Protein AF-A0A7R8X3J8-F1 (afdb_monomer_lite)

Secondary structure (DSSP, 8-state):
-HHHHH-S-GGG-HHHHHHHHHHHHTT--HHHHHHHHHHHHSTTS---EEEEEEEE-GGG-EEEEEEEES-HHHHHHHHHHHHHHTT-EE--TTSSGGG---EEEEEE-GGG--S-HHHHHHHHGGGT--EEEEETTEEEEEEEGGGHHHHHHHHHHTT--B--

InterPro domains:
  IPR002876 Transcriptional regulator TACO1-like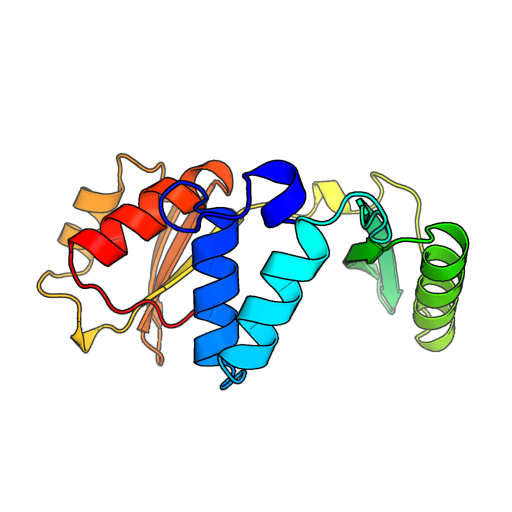 [PTHR12532] (1-162)
  IPR017856 Integrase-like, N-terminal [G3DSA:1.10.10.200] (1-45)
  IPR026564 Transcriptional regulator TACO1-like, domain 3 [G3DSA:3.30.70.980] (50-99)
  IPR026564 Transcriptional regulator TACO1-like, domain 3 [G3DSA:3.30.70.980] (100-162)
  IPR029072 YebC-like [SSF75625] (1-162)
  IPR048300 TACO1/YebC-like, second and third domains [PF01709] (48-161)
  IPR049083 TACO1/YebC-like, N-terminal domain [PF20772] (1-42)

Radius of gyration: 18.7 Å; chains: 1; bounding box: 45×36×45 Å

Sequence (164 aa):
MAVKEGGPNPETNSRLRAVIQNAKAANMPKDNIERAIKKASEKDTAEYKEVLFEGYAPHGIAVLVETATDNNNRTVANVRAAFNKCNGTLGTSGSVVFMFDHTCNFRIDASSVKMDLEELELELIDFDVEEVFDDEDGIIIYAPFEQFGAIQKFLEEKEMEILS

pLDDT: mean 92.25, std 4.87, range [71.44, 98.25]

Organism: NCBI:txid163714

Structure (mmCIF, N/CA/C/O backbone):
data_AF-A0A7R8X3J8-F1
#
_entry.id   AF-A0A7R8X3J8-F1
#
loop_
_atom_site.group_PDB
_atom_site.id
_atom_site.type_symbol
_atom_site.label_atom_id
_atom_site.label_alt_id
_atom_site.label_comp_id
_atom_site.label_asym_id
_atom_site.label_entity_id
_atom_site.label_seq_id
_atom_site.pdbx_PDB_ins_code
_atom_site.Cartn_x
_atom_site.Cartn_y
_atom_site.Cartn_z
_atom_site.occupancy
_atom_site.B_iso_or_equiv
_atom_site.auth_seq_id
_atom_site.auth_comp_id
_atom_site.auth_asym_id
_atom_site.auth_atom_id
_atom_site.pdbx_PDB_model_num
ATOM 1 N N . MET A 1 1 ? 9.103 -4.657 7.073 1.00 85.94 1 MET A N 1
ATOM 2 C CA . MET A 1 1 ? 9.585 -3.278 6.870 1.00 85.94 1 MET A CA 1
ATOM 3 C C . MET A 1 1 ? 9.119 -2.374 7.997 1.00 85.94 1 MET A C 1
ATOM 5 O O . MET A 1 1 ? 9.984 -1.906 8.718 1.00 85.94 1 MET A O 1
ATOM 9 N N . ALA A 1 2 ? 7.810 -2.307 8.281 1.00 88.50 2 ALA A N 1
ATOM 10 C CA . ALA A 1 2 ? 7.246 -1.557 9.416 1.00 88.50 2 ALA A CA 1
ATOM 11 C C . ALA A 1 2 ? 8.026 -1.682 10.746 1.00 88.50 2 ALA A C 1
ATOM 13 O O . ALA A 1 2 ? 8.329 -0.677 11.378 1.00 88.50 2 ALA A O 1
ATOM 14 N N . VAL A 1 3 ? 8.425 -2.898 11.147 1.00 90.75 3 VAL A N 1
ATOM 15 C CA . VAL A 1 3 ? 9.236 -3.123 12.364 1.00 90.75 3 VAL A CA 1
ATOM 16 C C . VAL A 1 3 ? 10.636 -2.505 12.289 1.00 90.75 3 VAL A C 1
ATOM 18 O O . VAL A 1 3 ? 11.130 -2.004 13.293 1.00 90.75 3 VAL A O 1
ATOM 21 N N . LYS A 1 4 ? 11.295 -2.546 11.123 1.00 86.00 4 LYS A N 1
ATOM 22 C CA . LYS A 1 4 ? 12.642 -1.975 10.954 1.00 86.00 4 LYS A CA 1
ATOM 23 C C . LYS A 1 4 ? 12.616 -0.443 10.988 1.00 86.00 4 LYS A C 1
ATOM 25 O O . LYS A 1 4 ? 13.587 0.150 11.437 1.00 86.00 4 LYS A O 1
ATOM 30 N N . GLU A 1 5 ? 11.527 0.174 10.535 1.00 85.19 5 GLU A N 1
ATOM 31 C CA . GLU A 1 5 ? 11.378 1.634 10.458 1.00 85.19 5 GLU A CA 1
ATOM 32 C C . GLU A 1 5 ? 10.836 2.255 11.750 1.00 85.19 5 GLU A C 1
ATOM 34 O O . GLU A 1 5 ? 11.354 3.270 12.201 1.00 85.19 5 GLU A O 1
ATOM 39 N N . GLY A 1 6 ? 9.819 1.640 12.363 1.00 85.94 6 GLY A N 1
ATOM 40 C CA . GLY A 1 6 ? 9.120 2.187 13.536 1.00 85.94 6 GLY A CA 1
ATOM 41 C C . GLY A 1 6 ? 9.254 1.349 14.811 1.00 85.94 6 GLY A C 1
ATOM 42 O O . GLY A 1 6 ? 8.606 1.634 15.814 1.00 85.94 6 GLY A O 1
ATOM 43 N N . GLY A 1 7 ? 10.066 0.288 14.792 1.00 90.50 7 GLY A N 1
ATOM 44 C CA . GLY A 1 7 ? 10.242 -0.628 15.920 1.00 90.50 7 GLY A CA 1
ATOM 45 C C . GLY A 1 7 ? 9.149 -1.706 16.033 1.00 90.50 7 GLY A C 1
ATOM 46 O O . GLY A 1 7 ? 8.136 -1.667 15.334 1.00 90.50 7 GLY A O 1
ATOM 47 N N . PRO A 1 8 ? 9.340 -2.712 16.905 1.00 93.62 8 PRO A N 1
ATOM 48 C CA . PRO A 1 8 ? 8.469 -3.889 16.976 1.00 93.62 8 PRO A CA 1
ATOM 49 C C . PRO A 1 8 ? 7.202 -3.705 17.813 1.00 93.62 8 PRO A C 1
ATOM 51 O O . PRO A 1 8 ? 6.411 -4.640 17.895 1.00 93.62 8 PRO A O 1
ATOM 54 N N . ASN A 1 9 ? 7.028 -2.557 18.472 1.00 91.06 9 ASN A N 1
ATOM 55 C CA . ASN A 1 9 ? 5.893 -2.312 19.355 1.00 91.06 9 ASN A CA 1
ATOM 56 C C . ASN A 1 9 ? 4.733 -1.665 18.575 1.00 91.06 9 ASN A C 1
ATOM 58 O O . ASN A 1 9 ? 4.877 -0.510 18.172 1.00 91.06 9 ASN A O 1
ATOM 62 N N . PRO A 1 10 ? 3.588 -2.353 18.390 1.00 87.19 10 PRO A N 1
ATOM 63 C CA . PRO A 1 10 ? 2.439 -1.795 17.677 1.00 87.19 10 PRO A CA 1
ATOM 64 C C . PRO A 1 10 ? 1.868 -0.543 18.349 1.00 87.19 10 PRO A C 1
ATOM 66 O O . PRO A 1 10 ? 1.382 0.340 17.652 1.00 87.19 10 PRO A O 1
ATOM 69 N N . GLU A 1 11 ? 1.997 -0.416 19.677 1.00 85.81 11 GLU A N 1
ATOM 70 C CA . GLU A 1 11 ? 1.467 0.739 20.415 1.00 85.81 11 GLU A CA 1
ATOM 71 C C . GLU A 1 11 ? 2.150 2.057 20.054 1.00 85.81 11 GLU A C 1
ATOM 73 O O . GLU A 1 11 ? 1.552 3.125 20.160 1.00 85.81 11 GLU A O 1
ATOM 78 N N . THR A 1 12 ? 3.397 1.987 19.598 1.00 85.88 12 THR A N 1
ATOM 79 C CA . THR A 1 12 ? 4.193 3.156 19.209 1.00 85.88 12 THR A CA 1
ATOM 80 C C . THR A 1 12 ? 4.497 3.181 17.711 1.00 85.88 12 THR A C 1
ATOM 82 O O . THR A 1 12 ? 5.250 4.040 17.267 1.00 85.88 12 THR A O 1
ATOM 85 N N . ASN A 1 13 ? 3.950 2.242 16.931 1.00 87.12 13 ASN A N 1
ATOM 86 C CA . ASN A 1 13 ? 4.196 2.098 15.497 1.00 87.12 13 ASN A CA 1
ATOM 87 C C . ASN A 1 13 ? 2.868 1.892 14.754 1.00 87.12 13 ASN A C 1
ATOM 89 O O . ASN A 1 13 ? 2.403 0.761 14.595 1.00 87.12 13 ASN A O 1
ATOM 93 N N . SER A 1 14 ? 2.273 2.991 14.283 1.00 82.19 14 SER A N 1
ATOM 94 C CA . SER A 1 14 ? 1.004 2.994 13.536 1.00 82.19 14 SER A CA 1
ATOM 95 C C . SER A 1 14 ? 1.060 2.109 12.288 1.00 82.19 14 SER A C 1
ATOM 97 O O . SER A 1 14 ? 0.177 1.281 12.084 1.00 82.19 14 SER A O 1
ATOM 99 N N . ARG A 1 15 ? 2.155 2.173 11.515 1.00 84.00 15 ARG A N 1
ATOM 100 C CA . ARG A 1 15 ? 2.358 1.329 10.324 1.00 84.00 15 ARG A CA 1
ATOM 101 C C . ARG A 1 15 ? 2.321 -0.162 10.668 1.00 84.00 15 ARG A C 1
ATOM 103 O O . ARG A 1 15 ? 1.748 -0.962 9.933 1.00 84.00 15 ARG A O 1
ATOM 110 N N . LEU A 1 16 ? 2.922 -0.558 11.792 1.00 90.31 16 LEU A N 1
ATOM 111 C CA . LEU A 1 16 ? 2.858 -1.942 12.267 1.00 90.31 16 LEU A CA 1
ATOM 112 C C . LEU A 1 16 ? 1.451 -2.315 12.750 1.00 90.31 16 LEU A C 1
ATOM 114 O O . LEU A 1 16 ? 1.007 -3.427 12.469 1.00 90.31 16 LEU A O 1
ATOM 118 N N . ARG A 1 17 ? 0.753 -1.409 13.443 1.00 87.38 17 ARG A N 1
ATOM 119 C CA . ARG A 1 17 ? -0.624 -1.620 13.917 1.00 87.38 17 ARG A CA 1
ATOM 120 C C . ARG A 1 17 ? -1.572 -1.927 12.756 1.00 87.38 17 ARG A C 1
ATOM 122 O O . ARG A 1 17 ? -2.215 -2.975 12.781 1.00 87.38 17 ARG A O 1
ATOM 129 N N . ALA A 1 18 ? -1.560 -1.107 11.705 1.00 82.75 18 ALA A N 1
ATOM 130 C CA . ALA A 1 18 ? -2.348 -1.336 10.492 1.00 82.75 18 ALA A CA 1
ATOM 131 C C . ALA A 1 18 ? -2.023 -2.662 9.799 1.00 82.75 18 ALA A C 1
ATOM 133 O O . ALA A 1 18 ? -2.916 -3.444 9.489 1.00 82.75 18 ALA A O 1
ATOM 134 N N . VAL A 1 19 ? -0.740 -2.991 9.620 1.00 87.25 19 VAL A N 1
ATOM 135 C CA . VAL A 1 19 ? -0.362 -4.269 8.990 1.00 87.25 19 VAL A CA 1
ATOM 136 C C . VAL A 1 19 ? -0.820 -5.472 9.828 1.00 87.25 19 VAL A C 1
ATOM 138 O O . VAL A 1 19 ? -1.225 -6.492 9.269 1.00 87.25 19 VAL A O 1
ATOM 141 N N . ILE A 1 20 ? -0.787 -5.373 11.163 1.00 89.06 20 ILE A N 1
ATOM 142 C CA . ILE A 1 20 ? -1.316 -6.414 12.058 1.00 89.06 20 ILE A CA 1
ATOM 143 C C . ILE A 1 20 ? -2.832 -6.544 11.906 1.00 89.06 20 ILE A C 1
ATOM 145 O O . ILE A 1 20 ? -3.336 -7.667 11.882 1.00 89.06 20 ILE A O 1
ATOM 149 N N . GLN A 1 21 ? -3.555 -5.429 11.812 1.00 83.88 21 GLN A N 1
ATOM 150 C CA . GLN A 1 21 ? -4.998 -5.428 11.593 1.00 83.88 21 GLN A CA 1
ATOM 151 C C . GLN A 1 21 ? -5.360 -6.080 10.257 1.00 83.88 21 GLN A C 1
ATOM 153 O O . GLN A 1 21 ? -6.137 -7.033 10.250 1.00 83.88 21 GLN A O 1
ATOM 158 N N . ASN A 1 22 ? -4.702 -5.689 9.165 1.00 84.75 22 ASN A N 1
ATOM 159 C CA . ASN A 1 22 ? -4.921 -6.273 7.840 1.00 84.75 22 ASN A CA 1
ATOM 160 C C . ASN A 1 22 ? -4.611 -7.776 7.828 1.00 84.75 22 ASN A C 1
ATOM 162 O O . ASN A 1 22 ? -5.343 -8.574 7.243 1.00 84.75 22 ASN A O 1
ATOM 166 N N . ALA A 1 23 ? -3.556 -8.198 8.532 1.00 88.38 23 ALA A N 1
ATOM 167 C CA . ALA A 1 23 ? -3.246 -9.614 8.690 1.00 88.38 23 ALA A CA 1
ATOM 168 C C . ALA A 1 23 ? -4.354 -10.370 9.448 1.00 88.38 23 ALA A C 1
ATOM 170 O O . ALA A 1 23 ? -4.713 -11.478 9.048 1.00 88.38 23 ALA A O 1
ATOM 171 N N . LYS A 1 24 ? -4.918 -9.787 10.515 1.00 86.19 24 LYS A N 1
ATOM 172 C CA . LYS A 1 24 ? -6.044 -10.380 11.256 1.00 86.19 24 LYS A CA 1
ATOM 173 C C . LYS A 1 24 ? -7.311 -10.459 10.401 1.00 86.19 24 LYS A C 1
ATOM 175 O O . LYS A 1 24 ? -7.929 -11.519 10.383 1.00 86.19 24 LYS A O 1
ATOM 180 N N . ALA A 1 25 ? -7.650 -9.395 9.669 1.00 80.81 25 ALA A N 1
ATOM 181 C CA . ALA A 1 25 ? -8.793 -9.357 8.752 1.00 80.81 25 ALA A CA 1
ATOM 182 C C . ALA A 1 25 ? -8.677 -10.431 7.653 1.00 80.81 25 ALA A C 1
ATOM 184 O O . ALA A 1 25 ? -9.647 -11.106 7.316 1.00 80.81 25 ALA A O 1
ATOM 185 N N . ALA A 1 26 ? -7.456 -10.698 7.180 1.00 87.56 26 ALA A N 1
ATOM 186 C CA . ALA A 1 26 ? -7.150 -11.787 6.252 1.00 87.56 26 ALA A CA 1
ATOM 187 C C . ALA A 1 26 ? -7.068 -13.187 6.908 1.00 87.56 26 ALA A C 1
ATOM 189 O O . ALA A 1 26 ? -6.569 -14.129 6.289 1.00 87.56 26 ALA A O 1
ATOM 190 N N . ASN A 1 27 ? -7.524 -13.349 8.156 1.00 90.19 27 ASN A N 1
ATOM 191 C CA . ASN A 1 27 ? -7.472 -14.596 8.930 1.00 90.19 27 ASN A CA 1
ATOM 192 C C . ASN A 1 27 ? -6.053 -15.180 9.102 1.00 90.19 27 ASN A C 1
ATOM 194 O O . ASN A 1 27 ? -5.872 -16.398 9.200 1.00 90.19 27 ASN A O 1
ATOM 198 N N . MET A 1 28 ? -5.017 -14.335 9.155 1.00 93.50 28 MET A N 1
ATOM 199 C CA . MET A 1 28 ? -3.653 -14.794 9.415 1.00 93.50 28 MET A CA 1
ATOM 200 C C . MET A 1 28 ? -3.510 -15.264 10.875 1.00 93.50 28 MET A C 1
ATOM 202 O O . MET A 1 28 ? -3.799 -14.498 11.797 1.00 93.50 28 MET A O 1
ATOM 206 N N . PRO A 1 29 ? -3.001 -16.488 11.131 1.00 95.69 29 PRO A N 1
ATOM 207 C CA . PRO A 1 29 ? -2.764 -16.964 12.489 1.00 95.69 29 PRO A CA 1
ATOM 208 C C . PRO A 1 29 ? -1.833 -16.042 13.280 1.00 95.69 29 PRO A C 1
ATOM 210 O O . PRO A 1 29 ? -0.786 -15.625 12.776 1.00 95.69 29 PRO A O 1
ATOM 213 N N . LYS A 1 30 ? -2.172 -15.797 14.549 1.00 93.31 30 LYS A N 1
ATOM 214 C CA . LYS A 1 30 ? -1.412 -14.930 15.462 1.00 93.31 30 LYS A CA 1
ATOM 215 C C . LYS A 1 30 ? 0.082 -15.281 15.513 1.00 93.31 30 LYS A C 1
ATOM 217 O O . LYS A 1 30 ? 0.920 -14.393 15.375 1.00 93.31 30 LYS A O 1
ATOM 222 N N . ASP A 1 31 ? 0.416 -16.568 15.588 1.00 95.56 31 ASP A N 1
ATOM 223 C CA . ASP A 1 31 ? 1.803 -17.051 15.627 1.00 95.56 31 ASP A CA 1
ATOM 224 C C . ASP A 1 31 ? 2.617 -16.648 14.384 1.00 95.56 31 ASP A C 1
ATOM 226 O O . ASP A 1 31 ? 3.826 -16.424 14.467 1.00 95.56 31 ASP A O 1
ATOM 230 N N . ASN A 1 32 ? 1.976 -16.536 13.211 1.00 94.88 32 ASN A N 1
ATOM 231 C CA . ASN A 1 32 ? 2.651 -16.093 11.989 1.00 94.88 32 ASN A CA 1
ATOM 232 C C . ASN A 1 32 ? 3.009 -14.604 12.061 1.00 94.88 32 ASN A C 1
ATOM 234 O O . ASN A 1 32 ? 4.112 -14.230 11.655 1.00 94.88 32 ASN A O 1
ATOM 238 N N . ILE A 1 33 ? 2.107 -13.782 12.606 1.00 93.38 33 ILE A N 1
ATOM 239 C CA . ILE A 1 33 ? 2.311 -12.343 12.806 1.00 93.38 33 ILE A CA 1
ATOM 240 C C . ILE A 1 33 ? 3.450 -12.118 13.808 1.00 93.38 33 ILE A C 1
ATOM 242 O O . ILE A 1 33 ? 4.419 -11.422 13.504 1.00 93.38 33 ILE A O 1
ATOM 246 N N . GLU A 1 34 ? 3.395 -12.773 14.970 1.00 93.38 34 GLU A N 1
ATOM 247 C CA . GLU A 1 34 ? 4.431 -12.662 16.005 1.00 93.38 34 GLU A CA 1
ATOM 248 C C . GLU A 1 34 ? 5.802 -13.119 15.494 1.00 93.38 34 GLU A C 1
ATOM 250 O O . GLU A 1 34 ? 6.817 -12.451 15.717 1.00 93.38 34 GLU A O 1
ATOM 255 N N . ARG A 1 35 ? 5.843 -14.220 14.730 1.00 92.62 35 ARG A N 1
ATOM 256 C CA . ARG A 1 35 ? 7.075 -14.703 14.097 1.00 92.62 35 ARG A CA 1
ATOM 257 C C . ARG A 1 35 ? 7.642 -13.692 13.101 1.00 92.62 35 ARG A C 1
ATOM 259 O O . ARG A 1 35 ? 8.859 -13.516 13.061 1.00 92.62 35 ARG A O 1
ATOM 266 N N . ALA A 1 36 ? 6.798 -13.030 12.308 1.00 91.06 36 ALA A N 1
ATOM 267 C CA . ALA A 1 36 ? 7.235 -12.001 11.366 1.00 91.06 36 ALA A CA 1
ATOM 268 C C . ALA A 1 36 ? 7.825 -10.776 12.089 1.00 91.06 36 ALA A C 1
ATOM 270 O O . ALA A 1 36 ? 8.889 -10.293 11.695 1.00 91.06 36 ALA A O 1
ATOM 271 N N . I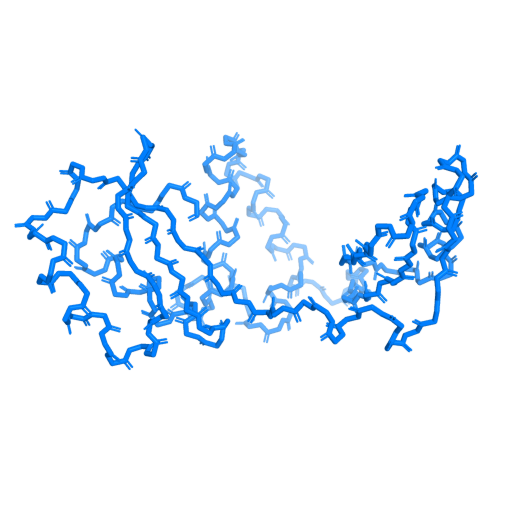LE A 1 37 ? 7.192 -10.327 13.181 1.00 92.00 37 ILE A N 1
ATOM 272 C CA . ILE A 1 37 ? 7.670 -9.203 14.003 1.00 92.00 37 ILE A CA 1
ATOM 273 C C . ILE A 1 37 ? 9.015 -9.530 14.651 1.00 92.00 37 ILE A C 1
ATOM 275 O O . ILE A 1 37 ? 9.969 -8.749 14.559 1.00 92.00 37 ILE A O 1
ATOM 279 N N . LYS A 1 38 ? 9.118 -10.716 15.262 1.00 90.69 38 LYS A N 1
ATOM 280 C CA . LYS A 1 38 ? 10.356 -11.182 15.889 1.00 90.69 38 LYS A CA 1
ATOM 281 C C . LYS A 1 38 ? 11.488 -11.261 14.869 1.00 90.69 38 LYS A C 1
ATOM 283 O O . LYS A 1 38 ? 12.542 -10.673 15.090 1.00 90.69 38 LYS A O 1
ATOM 288 N N . LYS A 1 39 ? 11.244 -11.901 13.721 1.00 88.44 39 LYS A N 1
ATOM 289 C CA . LYS A 1 39 ? 12.237 -12.020 12.646 1.00 88.44 39 LYS A CA 1
ATOM 290 C C . LYS A 1 39 ? 12.711 -10.648 12.168 1.00 88.44 39 LYS A C 1
ATOM 292 O O . LYS A 1 39 ? 13.904 -10.441 11.989 1.00 88.44 39 LYS A O 1
ATOM 297 N N . ALA A 1 40 ? 11.810 -9.685 11.996 1.00 87.81 40 ALA A N 1
ATOM 298 C CA . ALA A 1 40 ? 12.185 -8.342 11.560 1.00 87.81 40 ALA A CA 1
ATOM 299 C C . ALA A 1 40 ? 13.011 -7.552 12.599 1.00 87.81 40 ALA A C 1
ATOM 301 O O . ALA A 1 40 ? 13.671 -6.588 12.215 1.00 87.81 40 ALA A O 1
ATOM 302 N N . SER A 1 41 ? 12.999 -7.968 13.872 1.00 86.25 41 SER A N 1
ATOM 303 C CA . SER A 1 41 ? 13.777 -7.364 14.967 1.00 86.25 41 SER A CA 1
ATOM 304 C C . SER A 1 41 ? 15.196 -7.935 15.094 1.00 86.25 41 SER A C 1
ATOM 306 O O . SER A 1 41 ? 16.046 -7.356 15.770 1.00 86.25 41 SER A O 1
ATOM 308 N N . GLU A 1 42 ? 15.466 -9.083 14.471 1.00 87.88 42 GLU A N 1
ATOM 309 C CA . GLU A 1 42 ? 16.775 -9.737 14.489 1.00 87.88 42 GLU A CA 1
ATOM 310 C C . GLU A 1 42 ? 17.734 -9.070 13.483 1.00 87.88 42 GLU A C 1
ATOM 312 O O . GLU A 1 42 ? 17.360 -8.751 12.352 1.00 87.88 42 GLU A O 1
ATOM 317 N N . LYS A 1 43 ? 18.997 -8.859 13.890 1.00 71.44 43 LYS A N 1
ATOM 318 C CA . LYS A 1 43 ? 20.001 -8.113 13.101 1.00 71.44 43 LYS A CA 1
ATOM 319 C C . LYS A 1 43 ? 20.410 -8.793 11.790 1.00 71.44 43 LYS A C 1
ATOM 321 O O . LYS A 1 43 ? 20.851 -8.100 10.882 1.00 71.44 43 LYS A O 1
ATOM 326 N N . ASP A 1 44 ? 20.251 -10.110 11.693 1.00 73.75 44 ASP A N 1
ATOM 327 C CA . ASP A 1 44 ? 20.707 -10.921 10.551 1.00 73.75 44 ASP A CA 1
ATOM 328 C C . ASP A 1 44 ? 19.599 -11.187 9.513 1.00 73.75 44 ASP A C 1
ATOM 330 O O . ASP A 1 44 ? 19.732 -12.001 8.599 1.00 73.75 44 ASP A O 1
ATOM 334 N N . THR A 1 45 ? 18.459 -10.508 9.650 1.00 75.00 45 THR A N 1
ATOM 335 C CA . THR A 1 45 ? 17.327 -10.683 8.742 1.00 75.00 45 THR A CA 1
ATOM 336 C C . THR A 1 45 ? 17.517 -9.885 7.460 1.00 75.00 45 THR A C 1
ATOM 338 O O . THR A 1 45 ? 17.773 -8.676 7.508 1.00 75.00 45 THR A O 1
ATOM 341 N N . ALA A 1 46 ? 17.267 -10.560 6.328 1.00 78.25 46 ALA A N 1
ATOM 342 C CA . ALA A 1 46 ? 17.234 -9.988 4.984 1.00 78.25 46 ALA A CA 1
ATOM 343 C C . ALA A 1 46 ? 16.631 -8.573 4.974 1.00 78.25 46 ALA A C 1
ATOM 345 O O . ALA A 1 46 ? 15.565 -8.305 5.544 1.00 78.25 46 ALA A O 1
ATOM 346 N N . GLU A 1 47 ? 17.366 -7.640 4.381 1.00 82.44 47 GLU A N 1
ATOM 347 C CA . GLU A 1 47 ? 16.986 -6.238 4.319 1.00 82.44 47 GLU A CA 1
ATOM 348 C C . GLU A 1 47 ? 16.036 -6.017 3.147 1.00 82.44 47 GLU A C 1
ATOM 350 O O . GLU A 1 47 ? 16.460 -5.860 2.008 1.00 82.44 47 GLU A O 1
ATOM 355 N N . TYR A 1 48 ? 14.740 -6.032 3.446 1.00 88.50 48 TYR A N 1
ATOM 356 C CA . TYR A 1 48 ? 13.717 -5.635 2.490 1.00 88.50 48 TYR A CA 1
ATOM 357 C C . TYR A 1 48 ? 13.701 -4.117 2.349 1.00 88.50 48 TYR A C 1
ATOM 359 O O . TYR A 1 48 ? 13.682 -3.407 3.356 1.00 88.50 48 TYR A O 1
ATOM 367 N N . LYS A 1 49 ? 13.677 -3.651 1.103 1.00 89.31 49 LYS A N 1
ATOM 368 C CA . LYS A 1 49 ? 13.502 -2.252 0.721 1.00 89.31 49 LYS A CA 1
ATOM 369 C C . LYS A 1 49 ? 12.280 -2.116 -0.164 1.00 89.31 49 LYS A C 1
ATOM 371 O O . LYS A 1 49 ? 11.976 -3.025 -0.940 1.00 89.31 49 LYS A O 1
ATOM 376 N N . GLU A 1 50 ? 11.633 -0.970 -0.048 1.00 91.31 50 GLU A N 1
ATOM 377 C CA . GLU A 1 50 ? 10.573 -0.561 -0.953 1.00 91.31 50 GLU A CA 1
ATOM 378 C C . GLU A 1 50 ? 11.208 -0.088 -2.253 1.00 91.31 50 GLU A C 1
ATOM 380 O O . GLU A 1 50 ? 12.148 0.711 -2.255 1.00 91.31 50 GLU A O 1
ATOM 385 N N . VAL A 1 51 ? 10.737 -0.646 -3.362 1.00 94.81 51 VAL A N 1
ATOM 386 C CA . VAL A 1 51 ? 11.140 -0.238 -4.703 1.00 94.81 51 VAL A CA 1
ATOM 387 C C . VAL A 1 51 ? 9.888 -0.091 -5.543 1.00 94.81 51 VAL A C 1
ATOM 389 O O . VAL A 1 51 ? 9.097 -1.030 -5.663 1.00 94.81 51 VAL A O 1
ATOM 392 N N . LEU A 1 52 ? 9.751 1.087 -6.142 1.00 95.81 52 LEU A N 1
ATOM 393 C CA . LEU A 1 52 ? 8.690 1.401 -7.077 1.00 95.81 52 LEU A CA 1
ATOM 394 C C . LEU A 1 52 ? 9.152 1.093 -8.500 1.00 95.81 52 LEU A C 1
ATOM 396 O O . LEU A 1 52 ? 10.197 1.574 -8.948 1.00 95.81 52 LEU A O 1
ATOM 400 N N . PHE A 1 53 ? 8.373 0.288 -9.209 1.00 97.50 53 PHE A N 1
ATOM 401 C CA . PHE A 1 53 ? 8.532 0.076 -10.639 1.00 97.50 53 PHE A CA 1
ATOM 402 C C . PHE A 1 53 ? 7.369 0.716 -11.380 1.00 97.50 53 PHE A C 1
ATOM 404 O O . PHE A 1 53 ? 6.229 0.699 -10.932 1.00 97.50 53 PHE A O 1
ATOM 411 N N . GLU A 1 54 ? 7.674 1.264 -12.541 1.00 98.12 54 GLU A N 1
ATOM 412 C CA . GLU A 1 54 ? 6.761 2.084 -13.323 1.00 98.12 54 GLU A CA 1
ATOM 413 C C . GLU A 1 54 ? 6.715 1.545 -14.742 1.00 98.12 54 GLU A C 1
ATOM 415 O O . GLU A 1 54 ? 7.743 1.116 -15.267 1.00 98.12 54 GLU A O 1
ATOM 420 N N . GLY A 1 55 ? 5.554 1.554 -15.384 1.00 98.00 55 GLY A N 1
ATOM 421 C CA . GLY A 1 55 ? 5.443 1.102 -16.762 1.00 98.00 55 GLY A CA 1
ATOM 422 C C . GLY A 1 55 ? 4.064 1.295 -17.359 1.00 98.00 55 GLY A C 1
ATOM 423 O O . GLY A 1 55 ? 3.166 1.864 -16.746 1.00 98.00 55 GLY A O 1
ATOM 424 N N . TYR A 1 56 ? 3.913 0.786 -18.575 1.00 98.25 56 TYR A N 1
ATOM 425 C CA . TYR A 1 56 ? 2.667 0.837 -19.324 1.00 98.25 56 TYR A CA 1
ATOM 426 C C . TYR A 1 56 ? 2.230 -0.570 -19.722 1.00 98.25 56 TYR A C 1
ATOM 428 O O . TYR A 1 56 ? 3.027 -1.373 -20.207 1.00 98.25 56 TYR A O 1
ATOM 436 N N . ALA A 1 57 ? 0.953 -0.866 -19.536 1.00 97.81 57 ALA A N 1
ATOM 437 C CA . ALA A 1 57 ? 0.272 -2.023 -20.100 1.00 97.81 57 ALA A CA 1
ATOM 438 C C . ALA A 1 57 ? -0.258 -1.697 -21.521 1.00 97.81 57 ALA A C 1
ATOM 440 O O . ALA A 1 57 ? -0.101 -0.562 -21.996 1.00 97.81 57 ALA A O 1
ATOM 441 N N . PRO A 1 58 ? -0.852 -2.669 -22.248 1.00 97.44 58 PRO A N 1
ATOM 442 C CA . PRO A 1 58 ? -1.454 -2.409 -23.552 1.00 97.44 58 PRO A CA 1
ATOM 443 C C . PRO A 1 58 ? -2.411 -1.217 -23.532 1.00 97.44 58 PRO A C 1
ATOM 445 O O . PRO A 1 58 ? -3.049 -0.930 -22.522 1.00 97.44 58 PRO A O 1
ATOM 448 N N . HIS A 1 59 ? -2.517 -0.533 -24.670 1.00 96.50 59 HIS A N 1
ATOM 449 C CA . HIS A 1 59 ? -3.365 0.655 -24.839 1.00 96.50 59 HIS A CA 1
ATOM 450 C C . HIS A 1 59 ? -2.955 1.873 -23.991 1.00 96.50 59 HIS A C 1
ATOM 452 O O . HIS A 1 59 ? -3.734 2.811 -23.868 1.00 96.50 59 HIS A O 1
ATOM 458 N N . GLY A 1 60 ? -1.727 1.894 -23.459 1.00 94.62 60 GLY A N 1
ATOM 459 C CA . GLY A 1 60 ? -1.195 3.050 -22.730 1.00 94.62 60 GLY A CA 1
ATOM 460 C C . GLY A 1 60 ? -1.688 3.156 -21.288 1.00 94.62 60 GLY A C 1
ATOM 461 O O . GLY A 1 60 ? -1.588 4.224 -20.696 1.00 94.62 60 GLY A O 1
ATOM 462 N N . ILE A 1 61 ? -2.201 2.065 -20.714 1.00 97.56 61 ILE A N 1
ATOM 463 C CA . ILE A 1 61 ? -2.621 2.023 -19.310 1.00 97.56 61 ILE A CA 1
ATOM 464 C C . ILE A 1 61 ? -1.378 2.154 -18.423 1.00 97.56 61 ILE A C 1
ATOM 466 O O . ILE A 1 61 ? -0.492 1.299 -18.478 1.00 97.56 61 ILE A O 1
ATOM 470 N N . ALA A 1 62 ? -1.306 3.216 -17.625 1.00 97.62 62 ALA A N 1
ATOM 471 C CA . ALA A 1 62 ? -0.235 3.433 -16.661 1.00 97.62 62 ALA A CA 1
ATOM 472 C C . ALA A 1 62 ? -0.310 2.409 -15.517 1.00 97.62 62 ALA A C 1
ATOM 474 O O . ALA A 1 62 ? -1.391 2.108 -15.013 1.00 97.62 62 ALA A O 1
ATOM 475 N N . VAL A 1 63 ? 0.837 1.863 -15.112 1.00 97.44 63 VAL A N 1
ATOM 476 C CA . VAL A 1 63 ? 0.934 0.862 -14.044 1.00 97.44 63 VAL A CA 1
ATOM 477 C C . VAL A 1 63 ? 2.069 1.229 -13.094 1.00 97.44 63 VAL A C 1
ATOM 479 O O . VAL A 1 63 ? 3.234 1.305 -13.497 1.00 97.44 63 VAL A O 1
ATOM 482 N N . LEU A 1 64 ? 1.719 1.388 -11.821 1.00 96.50 64 LEU A N 1
ATOM 483 C CA . LEU A 1 64 ? 2.641 1.497 -10.698 1.00 96.50 64 LEU A CA 1
ATOM 484 C C . LEU A 1 64 ? 2.736 0.130 -10.005 1.00 96.50 64 LEU A C 1
ATOM 486 O O . LEU A 1 64 ? 1.716 -0.500 -9.731 1.00 96.50 64 LEU A O 1
ATOM 490 N N . VAL A 1 65 ? 3.945 -0.354 -9.733 1.00 96.44 65 VAL A N 1
ATOM 491 C CA . VAL A 1 65 ? 4.176 -1.614 -9.015 1.00 96.44 65 VAL A CA 1
ATOM 492 C C . VAL A 1 65 ? 5.054 -1.327 -7.808 1.00 96.44 65 VAL A C 1
ATOM 494 O O . VAL A 1 65 ? 6.277 -1.218 -7.923 1.00 96.44 65 VAL A O 1
ATOM 497 N N . GLU A 1 66 ? 4.426 -1.215 -6.645 1.00 94.25 66 GLU A N 1
ATOM 498 C CA . GLU A 1 66 ? 5.122 -1.114 -5.368 1.00 94.25 66 GLU A CA 1
ATOM 499 C C . GLU A 1 66 ? 5.586 -2.503 -4.914 1.00 94.25 66 GLU A C 1
ATOM 501 O O . GLU A 1 66 ? 4.840 -3.484 -4.960 1.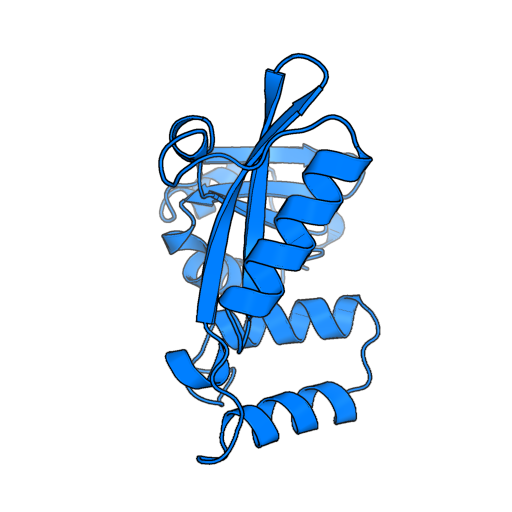00 94.25 66 GLU A O 1
ATOM 506 N N . THR A 1 67 ? 6.852 -2.621 -4.517 1.00 95.19 67 THR A N 1
ATOM 507 C CA . THR A 1 67 ? 7.440 -3.905 -4.124 1.00 95.19 67 THR A CA 1
ATOM 508 C C . THR A 1 67 ? 8.244 -3.780 -2.845 1.00 95.19 67 THR A C 1
ATOM 510 O O . THR A 1 67 ? 8.976 -2.816 -2.666 1.00 95.19 67 THR A O 1
ATOM 513 N N . ALA A 1 68 ? 8.190 -4.809 -2.002 1.00 93.50 68 ALA A N 1
ATOM 514 C CA . ALA A 1 68 ? 9.127 -5.009 -0.903 1.00 93.50 68 ALA A CA 1
ATOM 515 C C . ALA A 1 68 ? 10.107 -6.127 -1.284 1.00 93.50 68 ALA A C 1
ATOM 517 O O . ALA A 1 68 ? 9.699 -7.276 -1.472 1.00 93.50 68 ALA A O 1
ATOM 518 N N . THR A 1 69 ? 11.404 -5.826 -1.394 1.00 94.69 69 THR A N 1
ATOM 519 C CA . THR A 1 69 ? 12.393 -6.809 -1.865 1.00 94.69 69 THR A CA 1
ATOM 520 C C . THR A 1 69 ? 13.744 -6.725 -1.171 1.00 94.69 69 THR A C 1
ATOM 522 O O . THR A 1 69 ? 14.236 -5.645 -0.862 1.00 94.69 69 THR A O 1
ATOM 525 N N . ASP A 1 70 ? 14.373 -7.882 -0.974 1.00 93.00 70 ASP A N 1
ATOM 526 C CA . ASP A 1 70 ? 15.765 -8.025 -0.535 1.00 93.00 70 ASP A CA 1
ATOM 527 C C . ASP A 1 70 ? 16.759 -8.134 -1.709 1.00 93.00 70 ASP A C 1
ATOM 529 O O . ASP A 1 70 ? 17.971 -8.224 -1.512 1.00 93.00 70 ASP A O 1
ATOM 533 N N . ASN A 1 71 ? 16.264 -8.140 -2.953 1.00 95.38 71 ASN A N 1
ATOM 534 C CA . ASN A 1 71 ? 17.086 -8.247 -4.153 1.00 95.38 71 ASN A CA 1
ATOM 535 C C . ASN A 1 71 ? 16.438 -7.509 -5.331 1.00 95.38 71 ASN A C 1
ATOM 537 O O . ASN A 1 71 ? 15.598 -8.051 -6.062 1.00 95.38 71 ASN A O 1
ATOM 541 N N . ASN A 1 72 ? 16.880 -6.271 -5.551 1.00 95.44 72 ASN A N 1
ATOM 542 C CA . ASN A 1 72 ? 16.358 -5.421 -6.616 1.00 95.44 72 ASN A CA 1
ATOM 543 C C . ASN A 1 72 ? 16.561 -6.032 -8.015 1.00 95.44 72 ASN A C 1
ATOM 545 O O . ASN A 1 72 ? 15.635 -6.046 -8.818 1.00 95.44 72 ASN A O 1
ATOM 549 N N . ASN A 1 73 ? 17.731 -6.621 -8.289 1.00 96.62 73 ASN A N 1
ATOM 550 C CA . ASN A 1 73 ? 18.059 -7.196 -9.601 1.00 96.62 73 ASN A CA 1
ATOM 551 C C . ASN A 1 73 ? 17.133 -8.361 -9.980 1.00 96.62 73 ASN A C 1
ATOM 553 O O . ASN A 1 73 ? 16.675 -8.453 -11.119 1.00 96.62 73 ASN A O 1
ATOM 557 N N . ARG A 1 74 ? 16.820 -9.238 -9.020 1.00 97.25 74 ARG A N 1
ATOM 558 C CA . ARG A 1 74 ? 15.843 -10.319 -9.217 1.00 97.25 74 ARG A CA 1
ATOM 559 C C . ARG A 1 74 ? 14.445 -9.753 -9.461 1.00 97.25 74 ARG A C 1
ATOM 561 O O . ARG A 1 74 ? 13.719 -10.238 -10.324 1.00 97.25 74 ARG A O 1
ATOM 568 N N . THR A 1 75 ? 14.079 -8.724 -8.706 1.00 97.62 75 THR A N 1
ATOM 569 C CA . THR A 1 75 ? 12.733 -8.139 -8.741 1.00 97.62 75 THR A CA 1
ATOM 570 C C . THR A 1 75 ? 12.484 -7.418 -10.056 1.00 97.62 75 THR A C 1
ATOM 572 O O . THR A 1 75 ? 11.523 -7.747 -10.741 1.00 97.62 75 THR A O 1
ATOM 575 N N . VAL A 1 76 ? 13.401 -6.547 -10.489 1.00 97.50 76 VAL A N 1
ATOM 576 C CA . VAL A 1 76 ? 13.287 -5.844 -11.775 1.00 97.50 76 VAL A CA 1
ATOM 577 C C . VAL A 1 76 ? 13.249 -6.816 -12.957 1.00 97.50 76 VAL A C 1
ATOM 579 O O . VAL A 1 76 ? 12.507 -6.590 -13.910 1.00 97.50 76 VAL A O 1
ATOM 582 N N . ALA A 1 77 ? 14.002 -7.922 -12.902 1.00 98.19 77 ALA A N 1
ATOM 583 C CA . ALA A 1 77 ? 13.968 -8.947 -13.943 1.00 98.19 77 ALA A CA 1
ATOM 584 C C . ALA A 1 77 ? 12.594 -9.636 -14.017 1.00 98.19 77 ALA A C 1
ATOM 586 O O . ALA A 1 77 ? 12.035 -9.764 -15.107 1.00 98.19 77 ALA A O 1
ATOM 587 N N . ASN A 1 78 ? 12.028 -10.016 -12.868 1.00 98.19 78 ASN A N 1
ATOM 588 C CA . ASN A 1 78 ? 10.714 -10.657 -12.791 1.00 98.19 78 ASN A CA 1
ATOM 589 C C . ASN A 1 78 ? 9.576 -9.707 -13.192 1.00 98.19 78 ASN A C 1
ATOM 591 O O . ASN A 1 78 ? 8.710 -10.095 -13.974 1.00 98.19 78 ASN A O 1
ATOM 595 N N . VAL A 1 79 ? 9.598 -8.460 -12.712 1.00 97.94 79 VAL A N 1
ATOM 596 C CA . VAL A 1 79 ? 8.604 -7.435 -13.068 1.00 97.94 79 VAL A CA 1
ATOM 597 C C . VAL A 1 79 ? 8.654 -7.162 -14.570 1.00 97.94 79 VAL A C 1
ATOM 599 O O . VAL A 1 79 ? 7.626 -7.228 -15.240 1.00 97.94 79 VAL A O 1
ATOM 602 N N . ARG A 1 80 ? 9.850 -6.963 -15.144 1.00 98.06 80 ARG A N 1
ATOM 603 C CA . ARG A 1 80 ? 10.012 -6.787 -16.596 1.00 98.06 80 ARG A CA 1
ATOM 604 C C . ARG A 1 80 ? 9.465 -7.978 -17.381 1.00 98.06 80 ARG A C 1
ATOM 606 O O . ARG A 1 80 ? 8.797 -7.783 -18.391 1.00 98.06 80 ARG A O 1
ATOM 613 N N . ALA A 1 81 ? 9.734 -9.201 -16.926 1.00 98.19 81 ALA A N 1
ATOM 614 C CA . ALA A 1 81 ? 9.209 -10.399 -17.571 1.00 98.19 81 ALA A CA 1
ATOM 615 C C . ALA A 1 81 ? 7.670 -10.445 -17.546 1.00 98.19 81 ALA A C 1
ATOM 617 O O . ALA A 1 81 ? 7.068 -10.830 -18.547 1.00 98.19 81 ALA A O 1
ATOM 618 N N . ALA A 1 82 ? 7.035 -10.017 -16.448 1.00 98.00 82 ALA A N 1
ATOM 619 C CA . ALA A 1 82 ? 5.579 -9.931 -16.342 1.00 98.00 82 ALA A CA 1
ATOM 620 C C . ALA A 1 82 ? 4.982 -8.892 -17.306 1.00 98.00 82 ALA A C 1
ATOM 622 O O . ALA A 1 82 ? 4.061 -9.232 -18.047 1.00 98.00 82 ALA A O 1
ATOM 623 N N . PHE A 1 83 ? 5.551 -7.679 -17.376 1.00 98.19 83 PHE A N 1
ATOM 624 C CA . PHE A 1 83 ? 5.153 -6.672 -18.371 1.00 98.19 83 PHE A CA 1
ATOM 625 C C . PHE A 1 83 ? 5.257 -7.234 -19.793 1.00 98.19 83 PHE A C 1
ATOM 627 O O . PHE A 1 83 ? 4.268 -7.241 -20.523 1.00 98.19 83 PHE A O 1
ATOM 634 N N . ASN A 1 84 ? 6.416 -7.793 -20.155 1.00 97.69 84 ASN A N 1
ATOM 635 C CA . ASN A 1 84 ? 6.652 -8.338 -21.494 1.00 97.69 84 ASN A CA 1
ATOM 636 C C . ASN A 1 84 ? 5.669 -9.466 -21.851 1.00 97.69 84 ASN A C 1
ATOM 638 O O . ASN A 1 84 ? 5.189 -9.528 -22.979 1.00 97.69 84 ASN A O 1
ATOM 642 N N . LYS A 1 85 ? 5.349 -10.354 -20.898 1.00 98.12 85 LYS A N 1
ATOM 643 C CA . LYS A 1 85 ? 4.391 -11.453 -21.105 1.00 98.12 85 LYS A CA 1
ATOM 644 C C . LYS A 1 85 ? 2.974 -10.946 -21.396 1.00 98.12 85 LYS A C 1
ATOM 646 O O . LYS A 1 85 ? 2.227 -11.618 -22.102 1.00 98.12 85 LYS A O 1
ATOM 651 N N . CYS A 1 86 ? 2.618 -9.780 -20.865 1.00 97.19 86 CYS A N 1
ATOM 652 C CA . CYS A 1 86 ? 1.303 -9.162 -21.012 1.00 97.19 86 CYS A CA 1
ATOM 653 C C . CYS A 1 86 ? 1.285 -8.028 -22.054 1.00 97.19 86 CYS A C 1
ATOM 655 O O . CYS A 1 86 ? 0.394 -7.184 -22.008 1.00 97.19 86 CYS A O 1
ATOM 657 N N . ASN A 1 87 ? 2.249 -7.992 -22.985 1.00 97.19 87 ASN A N 1
ATOM 658 C CA . ASN A 1 87 ? 2.387 -6.947 -24.013 1.00 97.19 87 ASN A CA 1
ATOM 659 C C . ASN A 1 87 ? 2.505 -5.514 -23.449 1.00 97.19 87 ASN A C 1
ATOM 661 O O . ASN A 1 87 ? 2.161 -4.544 -24.123 1.00 97.19 87 ASN A O 1
ATOM 665 N N . GLY A 1 88 ? 2.979 -5.381 -22.211 1.00 97.62 88 GLY A N 1
ATOM 666 C CA . GLY A 1 88 ? 3.346 -4.115 -21.589 1.00 97.62 88 GLY A CA 1
ATOM 667 C C . GLY A 1 88 ? 4.850 -3.849 -21.666 1.00 97.62 88 GLY A C 1
ATOM 668 O O . GLY A 1 88 ? 5.631 -4.672 -22.140 1.00 97.62 88 GLY A O 1
ATOM 669 N N . THR A 1 89 ? 5.269 -2.686 -21.177 1.00 98.00 89 THR A N 1
ATOM 670 C CA . THR A 1 89 ? 6.669 -2.261 -21.106 1.00 98.00 89 THR A CA 1
ATOM 671 C C . THR A 1 89 ? 6.966 -1.667 -19.736 1.00 98.00 89 THR A C 1
ATOM 673 O O . THR A 1 89 ? 6.288 -0.743 -19.292 1.00 98.00 89 THR A O 1
ATOM 676 N N . LEU A 1 90 ? 8.016 -2.176 -19.089 1.00 97.94 90 LEU A N 1
ATOM 677 C CA . LEU A 1 90 ? 8.581 -1.549 -17.898 1.00 97.94 90 LEU A CA 1
ATOM 678 C C . LEU A 1 90 ? 9.292 -0.248 -18.306 1.00 97.94 90 LEU A C 1
ATOM 680 O O . LEU A 1 90 ? 10.211 -0.277 -19.127 1.00 97.94 90 LEU A O 1
ATOM 684 N N . GLY A 1 91 ? 8.859 0.865 -17.731 1.00 95.50 91 GLY A N 1
ATOM 685 C CA . GLY A 1 91 ? 9.405 2.199 -17.931 1.00 95.50 91 GLY A CA 1
ATOM 686 C C . GLY A 1 91 ? 10.572 2.530 -17.000 1.00 95.50 91 GLY A C 1
ATOM 687 O O . GLY A 1 91 ? 11.144 1.677 -16.315 1.00 95.50 91 GLY A O 1
ATOM 688 N N . THR A 1 92 ? 10.951 3.805 -17.014 1.00 95.19 92 THR A N 1
ATOM 689 C CA . THR A 1 92 ? 11.925 4.389 -16.087 1.00 95.19 92 THR A CA 1
ATOM 690 C C . THR A 1 92 ? 11.208 5.026 -14.903 1.00 95.19 92 THR A C 1
ATOM 692 O O . THR A 1 92 ? 10.016 5.322 -14.979 1.00 95.19 92 THR A O 1
ATOM 695 N N . SER A 1 93 ? 11.940 5.277 -13.819 1.00 94.06 93 SER A N 1
ATOM 696 C CA . SER A 1 93 ? 11.390 6.036 -12.695 1.00 94.06 93 SER A CA 1
ATOM 697 C C . SER A 1 93 ? 10.956 7.438 -13.147 1.00 94.06 93 SER A C 1
ATOM 699 O O . SER A 1 93 ? 11.651 8.063 -13.953 1.00 94.06 93 SER A O 1
ATOM 701 N N . GLY A 1 94 ? 9.800 7.896 -12.670 1.00 93.88 94 GLY A N 1
ATOM 702 C CA . GLY A 1 94 ? 9.173 9.162 -13.044 1.00 93.88 94 GLY A CA 1
ATOM 703 C C . GLY A 1 94 ? 8.315 9.109 -14.314 1.00 93.88 94 GLY A C 1
ATOM 704 O O . GLY A 1 94 ? 7.878 10.157 -14.782 1.00 93.88 94 GLY A O 1
ATOM 705 N N . SER A 1 95 ? 8.100 7.935 -14.916 1.00 94.88 95 SER A N 1
ATOM 706 C CA . SER A 1 95 ? 7.395 7.812 -16.204 1.00 94.88 95 SER A CA 1
ATOM 707 C C . SER A 1 95 ? 5.874 7.791 -16.097 1.00 94.88 95 SER A C 1
ATOM 709 O O . SER A 1 95 ? 5.209 8.170 -17.064 1.00 94.88 95 SER A O 1
ATOM 711 N N . VAL A 1 96 ? 5.330 7.349 -14.963 1.00 96.44 96 VAL A N 1
ATOM 712 C CA . VAL A 1 96 ? 3.881 7.333 -14.708 1.00 96.44 96 VAL A CA 1
ATOM 713 C C . VAL A 1 96 ? 3.508 7.794 -13.312 1.00 96.44 96 VAL A C 1
ATOM 715 O O . VAL A 1 96 ? 2.357 8.149 -13.116 1.00 96.44 96 VAL A O 1
ATOM 718 N N . VAL A 1 97 ? 4.436 7.824 -12.348 1.00 95.50 97 VAL A N 1
ATOM 719 C CA . VAL A 1 97 ? 4.116 8.165 -10.948 1.00 95.50 97 VAL A CA 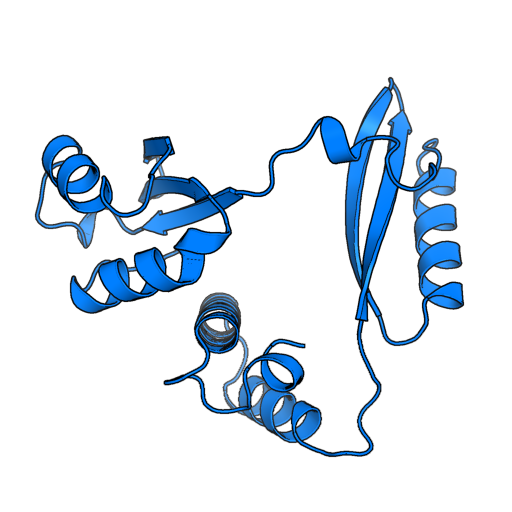1
ATOM 720 C C . VAL A 1 97 ? 3.415 9.518 -10.795 1.00 95.50 97 VAL A C 1
ATOM 722 O O . VAL A 1 97 ? 2.550 9.653 -9.949 1.00 95.50 97 VAL A O 1
ATOM 725 N N . PHE A 1 98 ? 3.703 10.492 -11.664 1.00 94.25 98 PHE A N 1
ATOM 726 C CA . PHE A 1 98 ? 3.038 11.803 -11.660 1.00 94.25 98 PHE A CA 1
ATOM 727 C C . PHE A 1 98 ? 1.552 11.757 -12.060 1.00 94.25 98 PHE A C 1
ATOM 729 O O . PHE A 1 98 ? 0.875 12.776 -11.985 1.00 94.25 98 PHE A O 1
ATOM 736 N N . MET A 1 99 ? 1.068 10.617 -12.560 1.00 95.81 99 MET A N 1
ATOM 737 C CA . MET A 1 99 ? -0.340 10.376 -12.887 1.00 95.81 99 MET A CA 1
ATOM 738 C C . MET A 1 99 ? -1.126 9.790 -11.703 1.00 95.81 99 MET A C 1
ATOM 740 O O . MET A 1 99 ? -2.318 9.540 -11.857 1.00 95.81 99 MET A O 1
ATOM 744 N N . PHE A 1 100 ? -0.466 9.508 -10.576 1.00 94.19 100 PHE A N 1
ATOM 745 C CA . PHE A 1 100 ? -1.063 8.896 -9.392 1.00 94.19 100 PHE A CA 1
ATOM 746 C C . PHE A 1 100 ? -0.853 9.787 -8.172 1.00 94.19 100 PHE A C 1
ATOM 748 O O . PHE A 1 100 ? 0.238 10.323 -7.976 1.00 94.19 100 PHE A O 1
ATOM 755 N N . ASP A 1 101 ? -1.869 9.845 -7.320 1.00 91.44 101 ASP A N 1
ATOM 756 C CA . ASP A 1 101 ? -1.771 10.426 -5.989 1.00 91.44 101 ASP A CA 1
ATOM 757 C C . ASP A 1 101 ? -1.513 9.324 -4.958 1.00 91.44 101 ASP A C 1
ATOM 759 O O . ASP A 1 101 ? -2.014 8.201 -5.070 1.00 91.44 101 ASP A O 1
ATOM 763 N N . HIS A 1 102 ? -0.692 9.636 -3.958 1.00 90.19 102 HIS A N 1
ATOM 764 C CA . HIS A 1 102 ? -0.434 8.739 -2.839 1.00 90.19 102 HIS A CA 1
ATOM 765 C C . HIS A 1 102 ? -1.322 9.149 -1.667 1.00 90.19 102 HIS A C 1
ATOM 767 O O . HIS A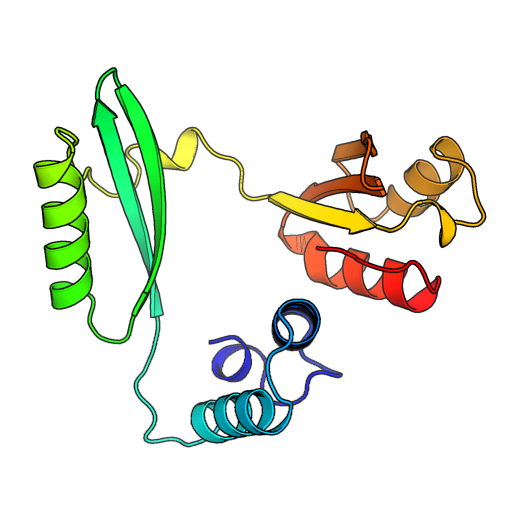 1 102 ? -0.955 10.005 -0.863 1.00 90.19 102 HIS A O 1
ATOM 773 N N . THR A 1 103 ? -2.502 8.543 -1.603 1.00 91.94 103 THR A N 1
ATOM 774 C CA . THR A 1 103 ? -3.515 8.811 -0.580 1.00 91.94 103 THR A CA 1
ATOM 775 C C . THR A 1 103 ? -3.676 7.611 0.344 1.00 91.94 103 THR A C 1
ATOM 777 O O . THR A 1 103 ? -3.347 6.470 -0.000 1.00 91.94 103 THR A O 1
ATOM 780 N N . CYS A 1 104 ? -4.170 7.858 1.552 1.00 90.06 104 CYS A N 1
ATOM 781 C CA . CYS A 1 104 ? -4.760 6.805 2.357 1.00 90.06 104 CYS A CA 1
ATOM 782 C C . CYS A 1 104 ? -6.253 6.690 2.068 1.00 90.06 104 CYS A C 1
ATOM 784 O O . CYS A 1 104 ? -6.917 7.675 1.749 1.00 90.06 104 CYS A O 1
ATOM 786 N N . ASN A 1 105 ? -6.762 5.466 2.188 1.00 92.56 105 ASN A N 1
ATOM 787 C CA . ASN A 1 105 ? -8.187 5.193 2.176 1.00 92.56 105 ASN A CA 1
ATOM 788 C C . ASN A 1 105 ? -8.526 4.329 3.387 1.00 92.56 105 ASN A C 1
ATOM 790 O O . ASN A 1 105 ? -7.761 3.420 3.716 1.00 92.56 105 ASN A O 1
ATOM 794 N N . PHE A 1 106 ? -9.648 4.630 4.025 1.00 92.94 106 PHE A N 1
ATOM 795 C CA . PHE A 1 106 ? -10.248 3.789 5.049 1.00 92.94 106 PHE A CA 1
ATOM 796 C C . PHE A 1 106 ? -11.648 3.411 4.606 1.00 92.94 106 PHE A C 1
ATOM 798 O O . PHE A 1 106 ? -12.409 4.265 4.151 1.00 92.94 106 PHE A O 1
ATOM 805 N N . ARG A 1 107 ? -12.000 2.142 4.794 1.00 94.19 107 ARG A N 1
ATOM 806 C CA . ARG A 1 107 ? -13.388 1.687 4.762 1.00 94.19 107 ARG A CA 1
ATOM 807 C C . ARG A 1 107 ? -13.807 1.341 6.180 1.00 94.19 107 ARG A C 1
ATOM 809 O O . ARG A 1 107 ? -13.169 0.494 6.803 1.00 94.19 107 ARG A O 1
ATOM 816 N N . ILE A 1 108 ? -14.871 1.957 6.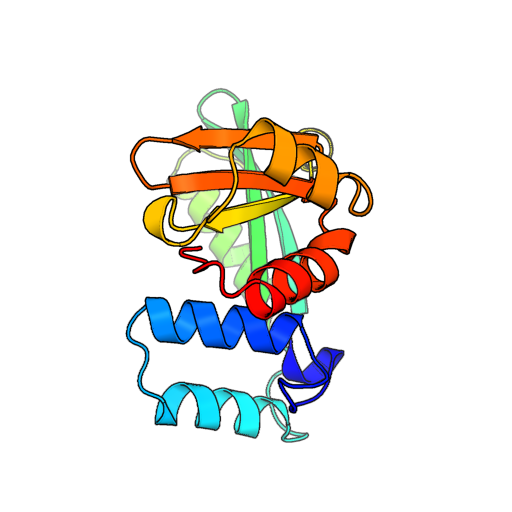679 1.00 94.94 108 ILE A N 1
ATOM 817 C CA . ILE A 1 108 ? -15.407 1.683 8.018 1.00 94.94 108 ILE A CA 1
ATOM 818 C C . ILE A 1 108 ? -16.832 1.134 7.957 1.00 94.94 108 ILE A C 1
ATOM 820 O O . ILE A 1 108 ? -17.602 1.476 7.061 1.00 94.94 108 ILE A O 1
ATOM 824 N N . ASP A 1 109 ? -17.191 0.279 8.913 1.00 94.62 109 ASP A N 1
ATOM 825 C CA . ASP A 1 109 ? -18.548 -0.251 9.035 1.00 94.62 109 ASP A CA 1
ATOM 826 C C . ASP A 1 109 ? -19.508 0.881 9.422 1.00 94.62 109 ASP A C 1
ATOM 828 O O . ASP A 1 109 ? -19.430 1.425 10.529 1.00 94.62 109 ASP A O 1
ATOM 832 N N . ALA A 1 110 ? -20.447 1.207 8.532 1.00 94.25 110 ALA A N 1
ATOM 833 C CA . ALA A 1 110 ? -21.454 2.239 8.761 1.00 94.25 110 ALA A CA 1
ATOM 834 C C . ALA A 1 110 ? -22.287 1.984 10.034 1.00 94.25 110 ALA A C 1
ATOM 836 O O . ALA A 1 110 ? -22.703 2.928 10.700 1.00 94.25 110 ALA A O 1
ATOM 837 N N . SER A 1 111 ? -22.493 0.721 10.431 1.00 93.38 111 SER A N 1
ATOM 838 C CA . SER A 1 111 ? -23.229 0.364 11.652 1.00 93.38 111 SER A CA 1
ATOM 839 C C . SER A 1 111 ? -22.477 0.695 12.947 1.00 93.38 111 SER A C 1
ATOM 841 O O . SER A 1 111 ? -23.099 0.816 14.006 1.00 93.38 111 SER A O 1
ATOM 843 N N . SER A 1 112 ? -21.154 0.876 12.871 1.00 93.38 112 SER A N 1
ATOM 844 C CA . SER A 1 112 ? -20.318 1.299 14.001 1.00 93.38 112 SER A CA 1
ATOM 845 C C . SER A 1 112 ? -20.302 2.822 14.198 1.00 93.38 112 SER A C 1
ATOM 847 O O . SER A 1 112 ? -19.925 3.309 15.267 1.00 93.38 112 SER A O 1
ATOM 849 N N . VAL A 1 113 ? -20.762 3.585 13.200 1.00 93.62 113 VAL A N 1
ATOM 850 C CA . VAL A 1 113 ? -20.761 5.051 13.213 1.00 93.62 113 VAL A CA 1
ATOM 851 C C . VAL A 1 113 ? -22.044 5.567 13.865 1.00 93.62 113 VAL A C 1
ATOM 853 O O . VAL A 1 113 ? -23.160 5.253 13.462 1.00 93.62 113 VAL A O 1
ATOM 856 N N . LYS A 1 114 ? -21.884 6.350 14.938 1.00 92.00 114 LYS A N 1
ATOM 857 C CA . LYS A 1 114 ? -22.992 6.858 15.776 1.00 92.00 114 LYS A CA 1
ATOM 858 C C . LYS A 1 114 ? -23.471 8.261 15.380 1.00 92.00 114 LYS A C 1
ATOM 860 O O . LYS A 1 114 ? -24.312 8.824 16.078 1.00 92.00 114 LYS A O 1
ATOM 865 N N . MET A 1 115 ? -22.904 8.814 14.318 1.00 92.81 115 MET A N 1
ATOM 866 C CA . MET A 1 115 ? -23.145 10.156 13.792 1.00 92.81 115 MET A CA 1
ATOM 867 C C . MET A 1 115 ? -23.534 10.062 12.317 1.00 92.81 115 MET A C 1
ATOM 869 O O . MET A 1 115 ? -23.350 9.009 11.704 1.00 92.81 115 MET A O 1
ATOM 873 N N . ASP A 1 116 ? -24.100 11.127 11.761 1.00 93.19 116 ASP A N 1
ATOM 874 C CA . ASP A 1 116 ? -24.329 11.188 10.318 1.00 93.19 116 ASP A CA 1
ATOM 875 C C . ASP A 1 116 ? -23.037 11.525 9.551 1.00 93.19 116 ASP A C 1
ATOM 877 O O . ASP A 1 116 ? -21.986 11.796 10.138 1.00 93.19 116 ASP A O 1
ATOM 881 N N . LEU A 1 117 ? -23.107 11.440 8.221 1.00 92.69 117 LEU A N 1
ATOM 882 C CA . LEU A 1 117 ? -21.954 11.622 7.343 1.00 92.69 117 LEU A CA 1
ATOM 883 C C . LEU A 1 117 ? -21.386 13.049 7.412 1.00 92.69 117 LEU A C 1
ATOM 885 O O . LEU A 1 117 ? -20.170 13.216 7.385 1.00 92.69 117 LEU A O 1
ATOM 889 N N . GLU A 1 118 ? -22.252 14.060 7.541 1.00 92.25 118 GLU A N 1
ATOM 890 C CA . GLU A 1 118 ? -21.841 15.468 7.633 1.00 92.25 118 GLU A CA 1
ATOM 891 C C . GLU A 1 118 ? -21.090 15.734 8.949 1.00 92.25 118 GLU A C 1
ATOM 893 O O . GLU A 1 118 ? -20.074 16.430 8.964 1.00 92.25 118 GLU A O 1
ATOM 898 N N . GLU A 1 119 ? -21.553 15.154 10.060 1.00 94.31 119 GLU A N 1
ATOM 899 C CA . GLU A 1 119 ? -20.876 15.240 11.357 1.00 94.31 119 GLU A CA 1
ATOM 900 C C . GLU A 1 119 ? -19.541 14.475 11.357 1.00 94.31 119 GLU A C 1
ATOM 902 O O . GLU A 1 119 ? -18.549 14.976 11.894 1.00 94.31 119 GLU A O 1
ATOM 907 N N . LEU A 1 120 ? -19.480 13.307 10.706 1.00 94.38 120 LEU A N 1
ATOM 908 C CA . LEU A 1 120 ? -18.236 12.548 10.543 1.00 94.38 120 LEU A CA 1
ATOM 909 C C . LEU A 1 120 ? -17.195 13.327 9.733 1.00 94.38 120 LEU A C 1
ATOM 911 O O . LEU A 1 120 ? -16.037 13.408 10.144 1.00 94.38 120 LEU A O 1
ATOM 915 N N . GLU A 1 121 ? -17.596 13.907 8.603 1.00 93.81 121 GLU A N 1
ATOM 916 C CA . GLU A 1 121 ? -16.723 14.735 7.768 1.00 93.81 121 GLU A CA 1
ATOM 917 C C . GLU A 1 121 ? -16.193 15.946 8.552 1.00 93.81 121 GLU A C 1
ATOM 919 O O . GLU A 1 121 ? -15.001 16.254 8.496 1.00 93.81 121 GLU A O 1
ATOM 924 N N . LEU A 1 122 ? -17.046 16.583 9.362 1.00 94.25 122 LEU A N 1
ATOM 925 C CA . LEU A 1 122 ? -16.649 17.710 10.202 1.00 94.25 122 LEU A CA 1
ATOM 926 C C . LEU A 1 122 ? -15.616 17.324 11.271 1.00 94.25 122 LEU A C 1
ATOM 928 O O . LEU A 1 122 ? -14.685 18.088 11.512 1.00 94.25 122 LEU A O 1
ATOM 932 N N . GLU A 1 123 ? -15.751 16.162 11.912 1.00 94.50 123 GLU A N 1
ATOM 933 C CA . GLU A 1 123 ? -14.758 15.666 12.882 1.00 94.50 123 GLU A CA 1
ATOM 934 C C . GLU A 1 123 ? -13.424 15.302 12.214 1.00 94.50 123 GLU A C 1
ATOM 936 O O . GLU A 1 123 ? -12.367 15.364 12.844 1.00 94.50 123 GLU A O 1
ATOM 941 N N . LEU A 1 124 ? -13.468 14.921 10.937 1.00 94.69 124 LEU A N 1
ATOM 942 C CA . LEU A 1 124 ? -12.305 14.505 10.167 1.00 94.69 124 LEU A CA 1
ATOM 943 C C . LEU A 1 124 ? -11.556 15.666 9.490 1.00 94.69 124 LEU A C 1
ATOM 945 O O . LEU A 1 124 ? -10.447 15.464 8.990 1.00 94.69 124 LEU A O 1
ATOM 949 N N . ILE A 1 125 ? -12.113 16.879 9.504 1.00 93.12 125 ILE A N 1
ATOM 950 C CA . ILE A 1 125 ? -11.561 18.044 8.795 1.00 93.12 125 ILE A CA 1
ATOM 951 C C . ILE A 1 125 ? -10.129 18.399 9.225 1.00 93.12 125 ILE A C 1
ATOM 953 O O . ILE A 1 125 ? -9.328 18.854 8.411 1.00 93.12 125 ILE A O 1
ATOM 957 N N . ASP A 1 126 ? -9.783 18.141 10.489 1.00 92.38 126 ASP A N 1
ATOM 958 C CA . ASP A 1 126 ? -8.452 18.403 11.051 1.00 92.38 126 ASP A CA 1
ATOM 959 C C . ASP A 1 126 ? -7.367 17.456 10.497 1.00 92.38 126 ASP A C 1
ATOM 961 O O . ASP A 1 126 ? -6.173 17.692 10.703 1.00 92.38 126 ASP A O 1
ATOM 965 N N . PHE A 1 127 ? -7.764 16.390 9.795 1.00 94.50 127 PHE A N 1
ATOM 966 C CA . PHE A 1 127 ? -6.868 15.428 9.151 1.00 94.50 127 PHE A CA 1
ATOM 967 C C . PHE A 1 127 ? -6.764 15.635 7.638 1.00 94.50 127 PHE A C 1
ATOM 969 O O . PHE A 1 127 ? -6.368 14.708 6.935 1.00 94.50 127 PHE A O 1
ATOM 976 N N . ASP A 1 128 ? -7.129 16.817 7.133 1.00 93.88 128 ASP A N 1
ATOM 977 C CA . ASP A 1 128 ? -7.087 17.149 5.704 1.00 93.88 128 ASP A CA 1
ATOM 978 C C . ASP A 1 128 ? -7.834 16.118 4.833 1.00 93.88 128 ASP A C 1
ATOM 980 O O . ASP A 1 128 ? -7.383 15.777 3.741 1.00 93.88 128 ASP A O 1
ATOM 984 N N . VAL A 1 129 ? -8.951 15.576 5.331 1.00 94.00 129 VAL A N 1
ATOM 985 C CA . VAL A 1 129 ? -9.750 14.599 4.582 1.00 94.00 129 VAL A CA 1
ATOM 986 C C . VAL A 1 129 ? -10.257 15.218 3.281 1.00 94.00 129 VAL A C 1
ATOM 988 O O . VAL A 1 129 ? -10.772 16.334 3.257 1.00 94.00 129 VAL A O 1
ATOM 991 N N . GLU A 1 130 ? -10.062 14.483 2.191 1.00 93.19 130 GLU A N 1
ATOM 992 C CA . GLU A 1 130 ? -10.363 14.910 0.826 1.00 93.19 130 GLU A CA 1
ATOM 993 C C . GLU A 1 130 ? -11.794 14.536 0.440 1.00 93.19 130 GLU A C 1
ATOM 995 O O . GLU A 1 130 ? -12.499 15.348 -0.156 1.00 93.19 130 GLU A O 1
ATOM 1000 N N . GLU A 1 131 ? -12.230 13.322 0.793 1.00 93.31 131 GLU A N 1
ATOM 1001 C CA . GLU A 1 131 ? -13.573 12.822 0.492 1.00 93.31 131 GLU A CA 1
ATOM 1002 C C . GLU A 1 131 ? -14.073 11.872 1.589 1.00 93.31 131 GLU A C 1
ATOM 1004 O O . GLU A 1 131 ? -13.324 11.020 2.075 1.00 93.31 131 GLU A O 1
ATOM 1009 N N . VAL A 1 132 ? -15.361 11.984 1.933 1.00 95.31 132 VAL A N 1
ATOM 1010 C CA . VAL A 1 132 ? -16.093 11.029 2.779 1.00 95.31 132 VAL A CA 1
ATOM 1011 C C . VAL A 1 132 ? -17.423 10.700 2.111 1.00 95.31 132 VAL A C 1
ATOM 1013 O O . VAL A 1 132 ? -18.185 11.607 1.778 1.00 95.31 132 VAL A O 1
ATOM 1016 N N . PHE A 1 133 ? -17.721 9.421 1.889 1.00 94.81 133 PHE A N 1
ATOM 1017 C CA . PHE A 1 133 ? -18.987 9.018 1.270 1.00 94.81 133 PHE A CA 1
ATOM 1018 C C . PHE A 1 133 ? -19.425 7.601 1.645 1.00 94.81 133 PHE A C 1
ATOM 1020 O O . PHE A 1 133 ? -18.605 6.744 1.970 1.00 94.81 133 PHE A O 1
ATOM 1027 N N . ASP A 1 134 ? -20.733 7.355 1.566 1.00 93.69 134 ASP A N 1
ATOM 1028 C CA . ASP A 1 134 ? -21.321 6.022 1.708 1.00 93.69 134 ASP A CA 1
ATOM 1029 C C . ASP A 1 134 ? -21.099 5.170 0.445 1.00 93.69 134 ASP A C 1
ATOM 1031 O O . ASP A 1 134 ? -21.327 5.618 -0.681 1.00 93.69 134 ASP A O 1
ATOM 1035 N N . ASP A 1 135 ? -20.724 3.911 0.648 1.00 91.88 135 ASP A N 1
ATOM 1036 C CA . ASP A 1 135 ? -20.628 2.844 -0.351 1.00 91.88 135 ASP A CA 1
ATOM 1037 C C . ASP A 1 135 ? -21.458 1.626 0.113 1.00 91.88 135 ASP A C 1
ATOM 1039 O O . ASP A 1 135 ? -21.866 1.541 1.274 1.00 91.88 135 ASP A O 1
ATOM 1043 N N . GLU A 1 136 ? -21.724 0.655 -0.769 1.00 86.75 136 GLU A N 1
ATOM 1044 C CA . GLU A 1 136 ? -22.550 -0.525 -0.428 1.00 86.75 136 GLU A CA 1
ATOM 1045 C C . GLU A 1 136 ? -21.980 -1.339 0.753 1.00 86.75 136 GLU A C 1
ATOM 1047 O O . GLU A 1 136 ? -22.734 -1.984 1.484 1.00 86.75 136 GLU A O 1
ATOM 1052 N N . ASP A 1 137 ? -20.661 -1.269 0.959 1.00 86.12 137 ASP A N 1
ATOM 1053 C CA . ASP A 1 137 ? -19.911 -2.036 1.957 1.00 86.12 137 ASP A CA 1
ATOM 1054 C C . ASP A 1 137 ? -19.414 -1.197 3.157 1.00 86.12 137 ASP A C 1
ATOM 1056 O O . ASP A 1 137 ? -18.592 -1.687 3.937 1.00 86.12 137 ASP A O 1
ATOM 1060 N N . GLY A 1 138 ? -19.846 0.061 3.311 1.00 92.88 138 GLY A N 1
ATOM 1061 C CA . GLY A 1 138 ? -19.440 0.931 4.426 1.00 92.88 138 GLY A CA 1
ATOM 1062 C C . GLY A 1 138 ? -19.178 2.382 4.026 1.00 92.88 138 GLY A C 1
ATOM 1063 O O . GLY A 1 138 ? -19.463 2.786 2.906 1.00 92.88 138 GLY A O 1
ATOM 1064 N N . ILE A 1 139 ? -18.606 3.165 4.941 1.00 96.06 139 ILE A N 1
ATOM 1065 C CA . ILE A 1 139 ? -18.199 4.553 4.673 1.00 96.06 139 ILE A CA 1
ATOM 1066 C C . ILE A 1 139 ? -16.746 4.561 4.205 1.00 96.06 139 ILE A C 1
ATOM 1068 O O . ILE A 1 139 ? -15.884 3.945 4.839 1.00 96.06 139 ILE A O 1
ATOM 1072 N N . ILE A 1 140 ? -16.479 5.262 3.108 1.00 95.62 140 ILE A N 1
ATOM 1073 C CA . ILE A 1 140 ? -15.147 5.446 2.533 1.00 95.62 140 ILE A CA 1
ATOM 1074 C C . ILE A 1 140 ? -14.619 6.826 2.912 1.00 95.62 140 ILE A C 1
ATOM 1076 O O . ILE A 1 140 ? -15.329 7.818 2.779 1.00 95.62 140 ILE A O 1
ATOM 1080 N N . ILE A 1 141 ? -13.368 6.878 3.367 1.00 95.88 141 ILE A N 1
ATOM 1081 C CA . ILE A 1 141 ? -12.650 8.103 3.731 1.00 95.88 141 ILE A CA 1
ATOM 1082 C C . ILE A 1 141 ? -11.351 8.148 2.927 1.00 95.88 141 ILE A C 1
ATOM 1084 O O . ILE A 1 141 ? -10.543 7.225 3.046 1.00 95.88 141 ILE A O 1
ATOM 1088 N N . TYR A 1 142 ? -11.127 9.216 2.163 1.00 95.62 142 TYR A N 1
ATOM 1089 C CA . TYR A 1 142 ? -9.868 9.509 1.472 1.00 95.62 142 TYR A CA 1
ATOM 1090 C C . TYR A 1 142 ? -9.159 10.697 2.112 1.00 95.62 142 TYR A C 1
ATOM 1092 O O . TYR A 1 142 ? -9.790 11.702 2.427 1.00 95.62 142 TYR A O 1
ATOM 1100 N N . ALA A 1 143 ? -7.845 10.593 2.295 1.00 95.56 143 ALA A N 1
ATOM 1101 C CA . ALA A 1 143 ? -7.028 11.675 2.840 1.00 95.56 143 ALA A CA 1
ATOM 1102 C C . ALA A 1 143 ? -5.558 11.545 2.402 1.00 95.56 143 ALA A C 1
ATOM 1104 O O . ALA A 1 143 ? -5.142 10.465 1.957 1.00 95.56 143 ALA A O 1
ATOM 1105 N N . PRO A 1 144 ? -4.723 12.581 2.600 1.00 94.69 144 PRO A N 1
ATOM 1106 C CA . PRO A 1 144 ? -3.285 12.488 2.382 1.00 94.69 144 PRO A CA 1
ATOM 1107 C C . PRO A 1 144 ? -2.668 11.318 3.152 1.00 94.69 144 PRO A C 1
ATOM 1109 O O . PRO A 1 144 ? -3.032 11.037 4.297 1.00 94.69 144 PRO A O 1
ATOM 1112 N N . PHE A 1 145 ? -1.717 10.613 2.540 1.00 89.88 145 PHE A N 1
ATOM 1113 C CA . PHE A 1 145 ? -1.135 9.407 3.133 1.00 89.88 145 PHE A CA 1
ATOM 1114 C C . PHE A 1 145 ? -0.482 9.654 4.506 1.00 89.88 145 PHE A C 1
ATOM 1116 O O . PHE A 1 145 ? -0.500 8.782 5.378 1.00 89.88 145 PHE A O 1
ATOM 1123 N N . GLU A 1 146 ? 0.060 10.849 4.740 1.00 89.88 146 GLU A N 1
ATOM 1124 C CA . GLU A 1 146 ? 0.663 11.261 6.011 1.00 89.88 146 GLU A CA 1
ATOM 1125 C C . GLU A 1 146 ? -0.325 11.198 7.184 1.00 89.88 146 GLU A C 1
ATOM 1127 O O . GLU A 1 146 ? 0.085 10.984 8.329 1.00 89.88 146 GLU A O 1
ATOM 1132 N N . GLN A 1 147 ? -1.621 11.335 6.896 1.00 93.12 147 GLN A N 1
ATOM 1133 C CA . GLN A 1 147 ? -2.694 11.370 7.885 1.00 93.12 147 GLN A CA 1
ATOM 1134 C C . GLN A 1 147 ? -3.171 9.974 8.289 1.00 93.12 147 GLN A C 1
ATOM 1136 O O . GLN A 1 147 ? -3.858 9.834 9.301 1.00 93.12 147 GLN A O 1
ATOM 1141 N N . PHE A 1 148 ? -2.727 8.917 7.595 1.00 90.00 148 PHE A N 1
ATOM 1142 C CA . PHE A 1 148 ? -3.122 7.531 7.861 1.00 90.00 148 PHE A CA 1
ATOM 1143 C C . PHE A 1 148 ? -3.034 7.165 9.352 1.00 90.00 148 PHE A C 1
ATOM 1145 O O . PHE A 1 148 ? -3.973 6.633 9.936 1.00 90.00 148 PHE A O 1
ATOM 1152 N N . GLY A 1 149 ? -1.910 7.476 10.007 1.00 87.25 149 GLY A N 1
ATOM 1153 C CA . GLY A 1 149 ? -1.720 7.132 11.418 1.00 87.25 149 GLY A CA 1
ATOM 1154 C C . GLY A 1 149 ? -2.623 7.918 12.375 1.00 87.25 149 GLY A C 1
ATOM 1155 O O . GLY A 1 149 ? -3.007 7.382 13.415 1.00 87.25 149 GLY A O 1
ATOM 1156 N N . ALA A 1 150 ? -2.939 9.172 12.042 1.00 91.25 150 ALA A N 1
ATOM 1157 C CA . ALA A 1 150 ? -3.799 10.031 12.849 1.00 91.25 150 ALA A CA 1
ATOM 1158 C C . ALA A 1 150 ? -5.270 9.617 12.707 1.00 91.25 150 ALA A C 1
ATOM 1160 O O . ALA A 1 150 ? -5.936 9.399 13.719 1.00 91.25 150 ALA A O 1
ATOM 1161 N N . ILE A 1 151 ? -5.724 9.399 11.470 1.00 93.56 151 ILE A N 1
ATOM 1162 C CA . ILE A 1 151 ? -7.081 8.942 11.154 1.00 93.56 151 ILE A CA 1
ATOM 1163 C C . ILE A 1 151 ? -7.326 7.552 11.740 1.00 93.56 151 ILE A C 1
ATOM 1165 O O . ILE A 1 151 ? -8.309 7.362 12.449 1.00 93.56 151 ILE A O 1
ATOM 1169 N N . GLN A 1 152 ? -6.408 6.596 11.548 1.00 91.38 152 GLN A N 1
ATOM 1170 C CA . GLN A 1 152 ? -6.547 5.258 12.133 1.00 91.38 152 GLN A CA 1
ATOM 1171 C C . GLN A 1 152 ? -6.761 5.335 13.649 1.00 91.38 152 GLN A C 1
ATOM 1173 O O . GLN A 1 152 ? -7.652 4.686 14.192 1.00 91.38 152 GLN A O 1
ATOM 1178 N N . LYS A 1 153 ? -5.956 6.150 14.337 1.00 90.00 153 LYS A N 1
ATOM 1179 C CA . LYS A 1 153 ? -6.068 6.326 15.783 1.00 90.00 153 LYS A CA 1
ATOM 1180 C C . LYS A 1 153 ? -7.408 6.960 16.175 1.00 90.00 153 LYS A C 1
ATOM 1182 O O . LYS A 1 153 ? -8.017 6.508 17.138 1.00 90.00 153 LYS A O 1
ATOM 1187 N N . PHE A 1 154 ? -7.858 7.979 15.447 1.00 93.69 154 PHE A N 1
ATOM 1188 C CA . PHE A 1 154 ? -9.156 8.617 15.672 1.00 93.69 154 PHE A CA 1
ATOM 1189 C C . PHE A 1 154 ? -10.311 7.612 15.548 1.00 93.69 154 PHE A C 1
ATOM 1191 O O . PHE A 1 154 ? -11.146 7.521 16.448 1.00 93.69 154 PHE A O 1
ATOM 1198 N N . LEU A 1 155 ? -10.321 6.815 14.475 1.00 93.62 155 LEU A N 1
ATOM 1199 C CA . LEU A 1 155 ? -11.343 5.794 14.232 1.00 93.62 155 LEU A CA 1
ATOM 1200 C C . LEU A 1 155 ? -11.352 4.740 15.353 1.00 93.62 155 LEU A C 1
ATOM 1202 O O . LEU A 1 155 ? -12.412 4.413 15.885 1.00 93.62 155 LEU A O 1
ATOM 1206 N N . GLU A 1 156 ? -10.173 4.277 15.783 1.00 90.94 156 GLU A N 1
ATOM 1207 C CA . GLU A 1 156 ? -10.027 3.349 16.912 1.00 90.94 156 GLU A CA 1
ATOM 1208 C C . GLU A 1 156 ? -10.541 3.951 18.237 1.00 90.94 156 GLU A C 1
ATOM 1210 O O . GLU A 1 156 ? -11.260 3.281 18.979 1.00 90.94 156 GLU A O 1
ATOM 1215 N N . GLU A 1 157 ? -10.216 5.214 18.539 1.00 92.50 157 GLU A N 1
ATOM 1216 C CA . GLU A 1 157 ? -10.664 5.910 19.758 1.00 92.50 157 GLU A CA 1
ATOM 1217 C C . GLU A 1 157 ? -12.182 6.129 19.797 1.00 92.50 157 GLU A C 1
ATOM 1219 O O . GLU A 1 157 ? -12.782 6.129 20.875 1.00 92.50 157 GLU A O 1
ATOM 1224 N N . LYS A 1 158 ? -12.812 6.294 18.630 1.00 93.75 158 LYS A N 1
ATOM 1225 C CA . LYS A 1 158 ? -14.268 6.429 18.485 1.00 93.75 158 LYS A CA 1
ATOM 1226 C C . LYS A 1 158 ? -14.992 5.082 18.386 1.00 93.75 158 LYS A C 1
ATOM 1228 O O . LYS A 1 158 ? -16.218 5.076 18.269 1.00 93.75 158 LYS A O 1
ATOM 1233 N N . GLU A 1 159 ? -14.260 3.968 18.476 1.00 92.94 159 GLU A N 1
ATOM 1234 C CA . GLU A 1 159 ? -14.773 2.600 18.320 1.00 92.94 159 GLU A CA 1
ATOM 1235 C C . GLU A 1 159 ? -15.448 2.365 16.955 1.00 92.94 159 GLU A C 1
ATOM 1237 O O . GLU A 1 159 ? -16.388 1.577 16.849 1.00 92.94 159 GLU A O 1
ATOM 1242 N N . MET A 1 160 ? -14.976 3.054 15.912 1.00 94.50 160 MET A N 1
ATOM 1243 C CA . MET A 1 160 ? -15.420 2.840 14.536 1.00 94.50 160 MET A CA 1
ATOM 1244 C C . MET A 1 160 ? -14.665 1.643 13.952 1.00 94.50 160 MET A C 1
ATOM 1246 O O . MET A 1 160 ? -13.432 1.597 13.958 1.00 94.50 160 MET A O 1
ATOM 1250 N N . GLU A 1 161 ? -15.400 0.643 13.475 1.00 91.12 161 GLU A N 1
ATOM 1251 C CA . GLU A 1 161 ? -14.812 -0.590 12.962 1.00 91.12 161 GLU A CA 1
ATOM 1252 C C . GLU A 1 161 ? -14.216 -0.355 11.572 1.00 91.12 161 GLU A C 1
ATOM 1254 O O . GLU A 1 161 ? -14.936 -0.133 10.604 1.00 91.12 161 GLU A O 1
ATOM 1259 N N . ILE A 1 162 ? -12.887 -0.423 11.474 1.00 91.31 162 ILE A N 1
ATOM 1260 C CA . ILE A 1 162 ? -12.160 -0.332 10.204 1.00 91.31 162 ILE A CA 1
ATOM 1261 C C . ILE A 1 162 ? -12.151 -1.706 9.526 1.00 91.31 162 ILE A C 1
ATOM 1263 O O . ILE A 1 162 ? -11.586 -2.671 10.055 1.00 91.31 162 ILE A O 1
ATOM 1267 N N . LEU A 1 163 ? -12.735 -1.756 8.332 1.00 87.56 163 LEU A N 1
ATOM 1268 C CA . LEU A 1 163 ? -12.838 -2.927 7.466 1.00 87.56 163 LEU A CA 1
ATOM 1269 C C . LEU A 1 163 ? -11.596 -3.103 6.579 1.00 87.56 163 LEU A C 1
ATOM 1271 O O . LEU A 1 163 ? -11.133 -4.234 6.402 1.00 87.56 163 LEU A O 1
ATOM 1275 N N . SER A 1 164 ? -11.047 -2.007 6.039 1.00 84.81 164 SER A N 1
ATOM 1276 C CA . SER A 1 164 ? -9.810 -1.995 5.237 1.00 84.81 164 SER A CA 1
ATOM 1277 C C . SER A 1 164 ? -9.087 -0.660 5.269 1.00 84.81 164 SER A C 1
ATOM 1279 O O . SER A 1 164 ? -9.805 0.364 5.338 1.00 84.81 164 SER A O 1
#

Foldseek 3Di:
DQCLVQNLDCVRGLVLVVVVVVCVLVVNDPVVSVVVSVLSPDPPHQDWDWDWWWWAAPPRHTDIDIDTDSDPVVVVVVVQVVQVVRVIGTDDPPPCCVVDAAKDKWFWAQVLDPDDQVVVCVVCVVLQWDDWDDDPRGIMTIGHPVSSSVVVVVCVVSRTGTSD